Protein AF-A0A285D3D8-F1 (afdb_monomer_lite)

Sequence (63 aa):
MQYIWAVIWSFLLGLMISYVIPSMTGGHFELELGLILGTVFSVFTILFTVLMPQGENQEDPTH

Structure (mmCIF, N/CA/C/O backbone):
data_AF-A0A285D3D8-F1
#
_entry.id   AF-A0A285D3D8-F1
#
loop_
_atom_site.group_PDB
_atom_site.id
_atom_site.type_symbol
_atom_site.label_atom_id
_atom_site.label_alt_id
_atom_site.label_comp_id
_atom_site.label_asym_id
_atom_site.label_entity_id
_atom_site.label_seq_id
_atom_site.pdbx_PDB_ins_code
_atom_site.Cartn_x
_atom_site.Cartn_y
_atom_site.Cartn_z
_atom_site.occupancy
_atom_site.B_iso_or_equiv
_atom_site.auth_seq_id
_atom_site.auth_comp_id
_atom_site.auth_asym_id
_atom_site.auth_atom_id
_atom_site.pdbx_PDB_model_num
ATOM 1 N N . MET A 1 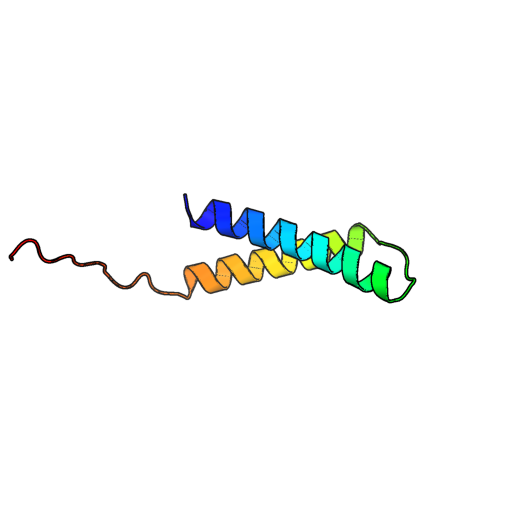1 ? -4.821 7.706 17.133 1.00 61.69 1 MET A N 1
ATOM 2 C CA . MET A 1 1 ? -3.855 8.482 16.320 1.00 61.69 1 MET A CA 1
ATOM 3 C C . MET A 1 1 ? -2.812 7.597 15.639 1.00 61.69 1 MET A C 1
ATOM 5 O O . MET A 1 1 ? -2.650 7.730 14.435 1.00 61.69 1 MET A O 1
ATOM 9 N N . GLN A 1 2 ? -2.177 6.650 16.346 1.00 69.62 2 GLN A N 1
ATOM 10 C CA . GLN A 1 2 ? -1.143 5.762 15.779 1.00 69.62 2 GLN A CA 1
ATOM 11 C C . GLN A 1 2 ? -1.598 4.901 14.585 1.00 69.62 2 GLN A C 1
ATOM 13 O O . GLN A 1 2 ? -0.861 4.767 13.618 1.00 69.62 2 GLN A O 1
ATOM 18 N N . TYR A 1 3 ? -2.829 4.379 14.604 1.00 73.69 3 TYR A N 1
ATOM 19 C CA . TYR A 1 3 ? -3.313 3.475 13.553 1.00 73.69 3 TYR A CA 1
ATOM 20 C C . TYR A 1 3 ? -3.579 4.181 12.225 1.00 73.69 3 TYR A C 1
ATOM 22 O O . TYR A 1 3 ? -3.146 3.711 11.183 1.00 73.69 3 TYR A O 1
ATOM 30 N N . ILE A 1 4 ? -4.228 5.350 12.263 1.00 79.00 4 ILE A N 1
ATOM 31 C CA . ILE A 1 4 ? -4.470 6.168 11.064 1.00 79.00 4 ILE A CA 1
ATOM 32 C C . ILE A 1 4 ? -3.130 6.575 10.439 1.00 79.00 4 ILE A C 1
ATOM 34 O O . ILE A 1 4 ? -2.955 6.504 9.227 1.00 79.00 4 ILE A O 1
ATOM 38 N N . TRP A 1 5 ? -2.156 6.937 11.276 1.00 84.06 5 TRP A N 1
ATOM 39 C CA . TRP A 1 5 ? -0.817 7.291 10.822 1.00 84.06 5 TRP A CA 1
ATOM 40 C C . TRP A 1 5 ? -0.077 6.088 10.216 1.00 84.06 5 TRP A C 1
ATOM 42 O O . TRP A 1 5 ? 0.505 6.218 9.145 1.00 84.06 5 TRP A O 1
ATOM 52 N N . ALA A 1 6 ? -0.163 4.900 10.823 1.00 82.00 6 ALA A N 1
ATOM 53 C CA . ALA A 1 6 ? 0.427 3.670 10.286 1.00 82.00 6 ALA A CA 1
ATOM 54 C C . ALA A 1 6 ? -0.152 3.284 8.912 1.00 82.00 6 ALA A C 1
ATOM 56 O O . ALA A 1 6 ? 0.584 2.866 8.019 1.00 82.00 6 ALA A O 1
ATOM 57 N N . VAL A 1 7 ? -1.457 3.479 8.708 1.00 83.19 7 VAL A N 1
ATOM 58 C CA . VAL A 1 7 ? -2.128 3.257 7.416 1.00 83.19 7 VAL A CA 1
ATOM 59 C C . VAL A 1 7 ? -1.621 4.229 6.349 1.00 83.19 7 VAL A C 1
ATOM 61 O O . VAL A 1 7 ? -1.331 3.815 5.228 1.00 83.19 7 VAL A O 1
ATOM 64 N N . ILE A 1 8 ? -1.456 5.506 6.700 1.00 87.06 8 ILE A N 1
ATOM 65 C CA . ILE A 1 8 ? -0.925 6.524 5.783 1.00 87.06 8 ILE A CA 1
ATOM 66 C C . ILE A 1 8 ? 0.530 6.213 5.409 1.00 87.06 8 ILE A C 1
ATOM 68 O O . ILE A 1 8 ? 0.868 6.213 4.226 1.00 87.06 8 ILE A O 1
ATOM 72 N N . TRP A 1 9 ? 1.386 5.900 6.388 1.00 85.88 9 TRP A N 1
ATOM 73 C CA . TRP A 1 9 ? 2.793 5.580 6.125 1.00 85.88 9 TRP A CA 1
ATOM 74 C C . TRP A 1 9 ? 2.964 4.303 5.318 1.00 85.88 9 TRP A C 1
ATOM 76 O O . TRP A 1 9 ? 3.744 4.295 4.371 1.00 85.88 9 TRP A O 1
ATOM 86 N N . SER A 1 10 ? 2.229 3.244 5.655 1.00 86.75 10 SER A N 1
ATOM 87 C CA . SER A 1 10 ? 2.278 1.986 4.904 1.00 86.75 10 SER A CA 1
ATOM 88 C C . SER A 1 10 ? 1.853 2.180 3.450 1.00 86.75 10 SER A C 1
ATOM 90 O O . SER A 1 10 ? 2.539 1.698 2.550 1.00 86.75 10 SER A O 1
ATOM 92 N N . PHE A 1 11 ? 0.795 2.952 3.196 1.00 87.31 11 PHE A N 1
ATOM 93 C CA . PHE A 1 11 ? 0.380 3.291 1.837 1.00 87.31 11 PHE A CA 1
ATOM 94 C C . PHE A 1 11 ? 1.465 4.075 1.080 1.00 87.31 11 PHE A C 1
ATOM 96 O O . PHE A 1 11 ? 1.823 3.715 -0.043 1.00 87.31 11 PHE A O 1
ATOM 103 N N . LEU A 1 12 ? 2.037 5.107 1.710 1.00 88.38 12 LEU A N 1
ATOM 104 C CA . LEU A 1 12 ? 3.070 5.948 1.098 1.00 88.38 12 LEU A CA 1
ATOM 105 C C . LEU A 1 12 ? 4.352 5.155 0.783 1.00 88.38 12 LEU A C 1
ATOM 107 O O . LEU A 1 12 ? 4.932 5.306 -0.294 1.00 88.38 12 LEU A O 1
ATOM 111 N N . LEU A 1 13 ? 4.765 4.271 1.696 1.00 88.56 13 LEU A N 1
ATOM 112 C CA . LEU A 1 13 ? 5.888 3.347 1.511 1.00 88.56 13 LEU A C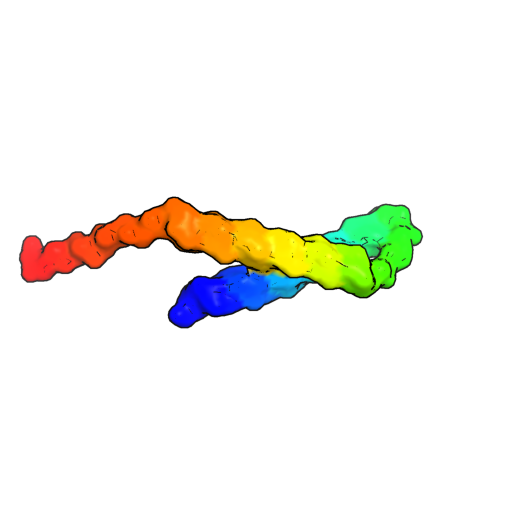A 1
ATOM 113 C C . LEU A 1 13 ? 5.607 2.331 0.395 1.00 88.56 13 LEU A C 1
ATOM 115 O O . LEU A 1 13 ? 6.490 2.071 -0.422 1.00 88.56 13 LEU A O 1
ATOM 119 N N . GLY A 1 14 ? 4.382 1.807 0.308 1.00 87.25 14 GLY A N 1
ATOM 120 C CA . GLY A 1 14 ? 3.959 0.906 -0.769 1.00 87.25 14 GLY A CA 1
ATOM 121 C C . GLY A 1 14 ? 4.041 1.553 -2.158 1.00 87.25 14 GLY A C 1
ATOM 122 O O . GLY A 1 14 ? 4.556 0.935 -3.097 1.00 87.25 14 GLY A O 1
ATOM 123 N N . LEU A 1 15 ? 3.624 2.821 -2.284 1.00 87.44 15 LEU A N 1
ATOM 124 C CA . LEU A 1 15 ? 3.805 3.587 -3.525 1.00 87.44 15 LEU A CA 1
ATOM 125 C C . LEU A 1 15 ? 5.285 3.803 -3.855 1.00 87.44 15 LEU A C 1
ATOM 127 O O . LEU A 1 15 ? 5.683 3.634 -5.006 1.00 87.44 15 LEU A O 1
ATOM 131 N N . MET A 1 16 ? 6.106 4.149 -2.860 1.00 89.06 16 MET A N 1
ATOM 132 C CA . MET A 1 16 ? 7.544 4.352 -3.060 1.00 89.06 16 MET A CA 1
ATOM 133 C C . MET A 1 16 ? 8.247 3.085 -3.543 1.00 89.06 16 MET A C 1
ATOM 135 O O . MET A 1 16 ? 9.033 3.153 -4.482 1.00 89.06 16 MET A O 1
ATOM 139 N N . ILE A 1 17 ? 7.936 1.920 -2.975 1.00 87.00 17 ILE A N 1
ATOM 140 C CA . ILE A 1 17 ? 8.496 0.639 -3.434 1.00 87.00 17 ILE A CA 1
ATOM 141 C C . ILE A 1 17 ? 8.087 0.359 -4.884 1.00 87.00 17 ILE A C 1
ATOM 143 O O . ILE A 1 17 ? 8.923 -0.028 -5.703 1.00 87.00 17 ILE A O 1
ATOM 147 N N . SER A 1 18 ? 6.822 0.619 -5.217 1.00 85.75 18 SER A N 1
ATOM 148 C CA . SER A 1 18 ? 6.295 0.436 -6.574 1.00 85.75 18 SER A CA 1
ATOM 149 C C . SER A 1 18 ? 6.907 1.400 -7.594 1.00 85.75 18 SER A C 1
ATOM 151 O O . SER A 1 18 ? 6.862 1.126 -8.785 1.00 85.75 18 SER A O 1
ATOM 153 N N . TYR A 1 19 ? 7.503 2.507 -7.147 1.00 86.12 19 TYR A N 1
ATOM 154 C CA . TYR A 1 19 ? 8.298 3.409 -7.980 1.00 86.12 19 TYR A CA 1
ATOM 155 C C . TYR A 1 19 ? 9.772 2.979 -8.068 1.00 86.12 19 TYR A C 1
ATOM 157 O O . TYR A 1 19 ? 10.359 2.956 -9.151 1.00 86.12 19 TYR A O 1
ATOM 165 N N . VAL A 1 20 ? 10.372 2.594 -6.939 1.00 88.19 20 VAL A N 1
ATOM 166 C CA . VAL A 1 20 ? 11.798 2.250 -6.847 1.00 88.19 20 VAL A CA 1
ATOM 167 C C . VAL A 1 20 ? 12.124 0.969 -7.619 1.00 88.19 20 VAL A C 1
ATOM 169 O O . VAL A 1 20 ? 13.125 0.942 -8.330 1.00 88.19 20 VAL A O 1
ATOM 172 N N . ILE A 1 21 ? 11.291 -0.075 -7.544 1.00 86.12 21 ILE A N 1
ATOM 173 C CA . ILE A 1 21 ? 11.569 -1.355 -8.222 1.00 86.12 21 ILE A CA 1
ATOM 174 C C . ILE A 1 21 ? 11.626 -1.197 -9.757 1.00 86.12 21 ILE A C 1
ATOM 176 O O . ILE A 1 21 ? 12.626 -1.616 -10.354 1.00 86.12 21 ILE A O 1
ATOM 180 N N . PRO A 1 22 ? 10.642 -0.558 -10.424 1.00 84.56 22 PRO A N 1
ATOM 181 C CA . PRO A 1 22 ? 10.746 -0.232 -11.847 1.00 84.56 22 PRO A CA 1
ATOM 182 C C . PRO A 1 22 ? 11.943 0.669 -12.154 1.00 84.56 22 PRO A C 1
ATOM 184 O O . PRO A 1 22 ? 12.682 0.402 -13.099 1.00 84.56 22 PRO A O 1
ATOM 187 N N . SER A 1 23 ? 12.212 1.668 -11.305 1.00 84.69 23 SER A N 1
ATOM 188 C CA . SER A 1 23 ? 13.361 2.563 -11.481 1.00 84.69 23 SER A CA 1
ATOM 189 C C . SER A 1 23 ? 14.711 1.833 -11.437 1.00 84.69 23 SER A C 1
ATOM 191 O O . SER A 1 23 ? 15.641 2.263 -12.115 1.00 84.69 23 SER A O 1
ATOM 193 N N . MET A 1 24 ? 14.843 0.749 -10.665 1.00 87.56 24 MET A N 1
ATOM 194 C CA . MET A 1 24 ? 16.070 -0.063 -10.603 1.00 87.56 24 MET A CA 1
ATOM 195 C C . MET A 1 24 ? 16.189 -1.058 -11.760 1.00 87.56 24 MET A C 1
ATOM 197 O O . MET A 1 24 ? 17.292 -1.462 -12.119 1.00 87.56 24 MET A O 1
ATOM 201 N N . THR A 1 25 ?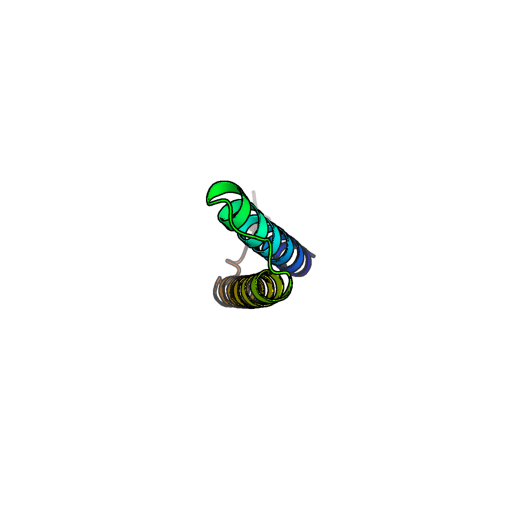 15.061 -1.462 -12.340 1.00 83.56 25 THR A N 1
ATOM 202 C CA . THR A 1 25 ? 14.998 -2.448 -13.430 1.00 83.56 25 THR A CA 1
ATOM 203 C C . THR A 1 25 ? 14.945 -1.802 -14.818 1.00 83.56 25 THR A C 1
ATOM 205 O O . THR A 1 25 ? 14.944 -2.510 -15.821 1.00 83.56 25 THR A O 1
ATOM 208 N N . GLY A 1 26 ? 14.942 -0.465 -14.889 1.00 81.38 26 GLY A N 1
ATOM 209 C CA . GLY A 1 26 ? 14.807 0.294 -16.136 1.00 81.38 26 GLY A CA 1
ATOM 210 C C . GLY A 1 26 ? 13.384 0.291 -16.707 1.00 81.38 26 GLY A C 1
ATOM 211 O O . GLY A 1 26 ? 13.194 0.649 -17.866 1.00 81.38 26 GLY A O 1
ATOM 212 N N . GLY A 1 27 ? 12.396 -0.136 -15.917 1.00 81.88 27 GLY A N 1
ATOM 213 C CA . GLY A 1 27 ? 10.983 -0.138 -16.282 1.00 81.88 27 GLY A CA 1
ATOM 214 C C . GLY A 1 27 ? 10.313 1.219 -16.059 1.00 81.88 27 GLY A C 1
ATOM 215 O O . GLY A 1 27 ? 10.802 2.070 -15.315 1.00 81.88 27 GLY A O 1
ATOM 216 N N . HIS A 1 28 ? 9.156 1.419 -16.691 1.00 79.75 28 HIS A N 1
ATOM 217 C CA . HIS A 1 28 ? 8.336 2.606 -16.460 1.00 79.75 28 HIS A CA 1
ATOM 218 C C . HIS A 1 28 ? 7.538 2.489 -15.160 1.00 79.75 28 HIS A C 1
ATOM 220 O O . HIS A 1 28 ? 7.075 1.414 -14.781 1.00 79.75 28 HIS A O 1
ATOM 226 N N . PHE A 1 29 ? 7.363 3.624 -14.486 1.00 79.50 29 PHE A N 1
ATOM 227 C CA . PHE A 1 29 ? 6.471 3.718 -13.343 1.00 79.50 29 PHE A CA 1
ATOM 228 C C . PHE A 1 29 ? 5.019 3.726 -13.819 1.00 79.50 29 PHE A C 1
ATOM 230 O O . PHE A 1 29 ? 4.550 4.707 -14.398 1.00 79.50 29 PHE A O 1
ATOM 237 N N . GLU A 1 30 ? 4.306 2.639 -13.545 1.00 80.12 30 GLU A N 1
ATOM 238 C CA . GLU A 1 30 ? 2.866 2.572 -13.756 1.00 80.12 30 GLU A CA 1
ATOM 239 C C . GLU A 1 30 ? 2.126 2.938 -12.468 1.00 80.12 30 GLU A C 1
ATOM 241 O O . GLU A 1 30 ? 2.132 2.198 -11.480 1.00 80.12 30 GLU A O 1
ATOM 246 N N . LEU A 1 31 ? 1.473 4.104 -12.494 1.00 80.94 31 LEU A N 1
ATOM 247 C CA . LEU A 1 31 ? 0.694 4.630 -11.370 1.00 80.94 31 LEU A CA 1
ATOM 248 C C . LEU A 1 31 ? -0.412 3.670 -10.924 1.00 80.94 31 LEU A C 1
ATOM 250 O O . LEU A 1 31 ? -0.650 3.545 -9.727 1.00 80.94 31 LEU A O 1
ATOM 254 N N . GLU A 1 32 ? -1.066 2.988 -11.865 1.00 85.81 32 GLU A N 1
ATOM 255 C CA . GLU A 1 32 ? -2.132 2.021 -11.583 1.00 85.81 32 GLU A CA 1
ATOM 256 C C . GLU A 1 32 ? -1.619 0.852 -10.736 1.00 85.81 32 GLU A C 1
ATOM 258 O O . GLU A 1 32 ? -2.185 0.531 -9.691 1.00 85.81 32 GLU A O 1
ATOM 263 N N . LEU A 1 33 ? -0.482 0.282 -11.136 1.00 83.94 33 LEU A N 1
ATOM 264 C CA . LEU A 1 33 ? 0.163 -0.833 -10.451 1.00 83.94 33 LEU A CA 1
ATOM 265 C C . LEU A 1 33 ? 0.624 -0.412 -9.046 1.00 83.94 33 LEU A C 1
ATOM 267 O O . LEU A 1 33 ? 0.400 -1.134 -8.072 1.00 83.94 33 LEU A O 1
ATOM 271 N N . GLY A 1 34 ? 1.177 0.799 -8.917 1.00 84.88 34 GLY A N 1
ATOM 272 C CA . GLY A 1 34 ? 1.553 1.374 -7.624 1.00 84.88 34 GLY A CA 1
ATOM 273 C C . GLY A 1 34 ? 0.369 1.663 -6.697 1.00 84.88 34 GLY A C 1
ATOM 274 O O . GLY A 1 34 ? 0.473 1.440 -5.490 1.00 84.88 34 GLY A O 1
ATOM 275 N N . LEU A 1 35 ? -0.769 2.101 -7.241 1.00 87.31 35 LEU A N 1
ATOM 276 C CA . LEU A 1 35 ? -2.016 2.283 -6.493 1.00 87.31 35 LEU A CA 1
ATOM 277 C C . LEU A 1 35 ? -2.563 0.945 -5.990 1.00 87.31 35 LEU A C 1
ATOM 279 O O . LEU A 1 35 ? -2.899 0.836 -4.813 1.00 87.31 35 LEU A O 1
ATOM 283 N N . ILE A 1 36 ? -2.589 -0.081 -6.845 1.00 88.62 36 ILE A N 1
ATOM 284 C CA . ILE A 1 36 ? -3.047 -1.425 -6.474 1.00 88.62 36 ILE A CA 1
ATOM 285 C C . ILE A 1 36 ? -2.161 -2.002 -5.362 1.00 88.62 36 ILE A C 1
ATOM 287 O O . ILE A 1 36 ? -2.686 -2.418 -4.327 1.00 88.62 36 ILE A O 1
ATOM 291 N N . LEU A 1 37 ? -0.831 -1.981 -5.521 1.00 86.56 37 LEU A N 1
ATOM 292 C CA . LEU A 1 37 ? 0.086 -2.473 -4.483 1.00 86.56 37 LEU A CA 1
ATOM 293 C C . LEU A 1 37 ? -0.015 -1.664 -3.191 1.00 86.56 37 LEU A C 1
ATOM 295 O O . LEU A 1 37 ? -0.047 -2.252 -2.110 1.00 86.56 37 LEU A O 1
ATOM 299 N N . GLY A 1 38 ? -0.083 -0.335 -3.289 1.00 87.12 38 GLY A N 1
ATOM 300 C CA . GLY A 1 38 ? -0.230 0.548 -2.136 1.00 87.12 38 GLY A CA 1
ATOM 301 C C . GLY A 1 38 ? -1.503 0.247 -1.348 1.00 87.12 38 GLY A C 1
ATOM 302 O O . GLY A 1 38 ? -1.450 0.083 -0.127 1.00 87.12 38 GLY A O 1
ATOM 303 N N . THR A 1 39 ? -2.642 0.103 -2.032 1.00 88.44 39 THR A N 1
ATOM 304 C CA . THR A 1 39 ? -3.917 -0.267 -1.406 1.00 88.44 39 THR A CA 1
ATOM 305 C C . THR A 1 39 ? -3.840 -1.647 -0.757 1.00 88.44 39 THR A C 1
ATOM 307 O O . THR A 1 39 ? -4.228 -1.782 0.403 1.00 88.44 39 THR A O 1
ATOM 310 N N . VAL A 1 40 ? -3.291 -2.654 -1.445 1.00 90.81 40 VAL A N 1
ATOM 311 C CA . VAL A 1 40 ? -3.119 -4.006 -0.884 1.00 90.81 40 VAL A CA 1
ATOM 312 C C . VAL A 1 40 ? -2.263 -3.960 0.384 1.00 90.81 40 VAL A C 1
ATOM 314 O O . VAL A 1 40 ? -2.669 -4.475 1.425 1.00 90.81 40 VAL A O 1
ATOM 317 N N . PHE A 1 41 ? -1.116 -3.284 0.342 1.00 87.06 41 PHE A N 1
ATOM 318 C CA . PHE A 1 41 ? -0.199 -3.171 1.478 1.00 87.06 41 PHE A CA 1
ATOM 319 C C . PHE A 1 41 ? -0.815 -2.423 2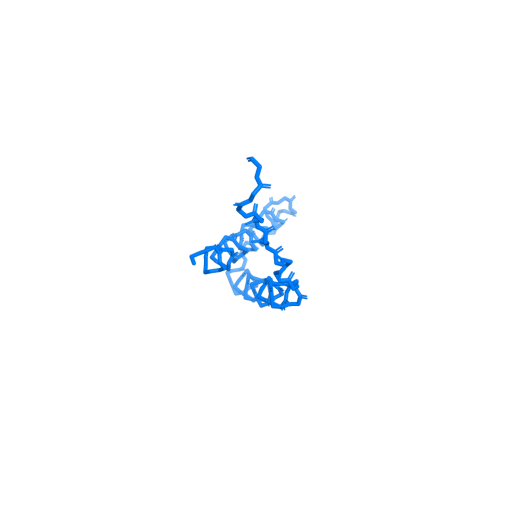.673 1.00 87.06 41 PHE A C 1
ATOM 321 O O . PHE A 1 41 ? -0.621 -2.797 3.835 1.00 87.06 41 PHE A O 1
ATOM 328 N N . SER A 1 42 ? -1.613 -1.394 2.395 1.00 87.69 42 SER A N 1
ATOM 329 C CA . SER A 1 42 ? -2.364 -0.658 3.410 1.00 87.69 42 SER A CA 1
ATOM 330 C C . SER A 1 42 ? -3.416 -1.545 4.092 1.00 87.69 42 SER A C 1
ATOM 332 O O . SER A 1 42 ? -3.493 -1.579 5.322 1.00 87.69 42 SER A O 1
ATOM 334 N N . VAL A 1 43 ? -4.154 -2.354 3.320 1.00 89.94 43 VAL A N 1
ATOM 335 C CA . VAL A 1 43 ? -5.113 -3.339 3.856 1.00 89.94 43 VAL A CA 1
ATOM 336 C C . VAL A 1 43 ? -4.412 -4.369 4.744 1.00 89.94 43 VAL A C 1
ATOM 338 O O . VAL A 1 43 ? -4.889 -4.639 5.847 1.00 89.94 43 VAL A O 1
ATOM 341 N N . PHE A 1 44 ? -3.254 -4.892 4.324 1.00 89.75 44 PHE A N 1
ATOM 342 C CA . PHE A 1 44 ? -2.445 -5.781 5.167 1.00 89.75 44 PHE A CA 1
ATOM 343 C C . PHE A 1 44 ? -2.048 -5.107 6.483 1.00 89.75 44 PHE A C 1
ATOM 345 O O . PHE A 1 44 ? -2.186 -5.712 7.541 1.00 89.75 44 PHE A O 1
ATOM 352 N N . THR A 1 45 ? -1.618 -3.846 6.446 1.00 87.25 45 THR A N 1
ATOM 353 C CA . THR A 1 45 ? -1.224 -3.098 7.651 1.00 87.25 45 THR A CA 1
ATOM 354 C C . THR A 1 45 ? -2.379 -2.944 8.643 1.00 87.25 45 THR A C 1
ATOM 356 O O . THR A 1 45 ? -2.184 -3.122 9.848 1.00 87.25 45 THR A O 1
ATOM 359 N N . ILE A 1 46 ? -3.593 -2.672 8.157 1.00 86.06 46 ILE A N 1
ATOM 360 C CA . ILE A 1 46 ? -4.801 -2.639 8.996 1.00 86.06 46 ILE A CA 1
ATOM 361 C C . ILE A 1 46 ? -5.060 -4.018 9.602 1.00 86.06 46 ILE A C 1
ATOM 363 O O . ILE A 1 46 ? -5.312 -4.119 10.801 1.00 86.06 46 ILE A O 1
ATOM 367 N N . LEU A 1 47 ? -4.956 -5.077 8.797 1.00 88.62 47 LEU A N 1
ATOM 368 C CA . LEU A 1 47 ? -5.173 -6.442 9.262 1.00 88.62 47 LEU A CA 1
ATOM 369 C C . LEU A 1 47 ? -4.180 -6.817 10.370 1.00 88.62 47 LEU A C 1
ATOM 371 O O . LEU A 1 47 ? -4.594 -7.297 11.419 1.00 88.62 47 LEU A O 1
ATOM 375 N N . PHE A 1 48 ? -2.893 -6.516 10.189 1.00 85.31 48 PHE A N 1
ATOM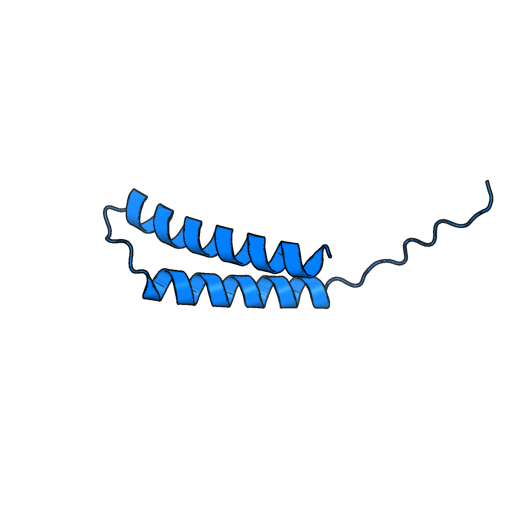 376 C CA . PHE A 1 48 ? -1.860 -6.721 11.210 1.00 85.31 48 PHE A CA 1
ATOM 377 C C . PHE A 1 48 ? -2.124 -5.912 12.478 1.00 85.31 48 PHE A C 1
ATOM 379 O O . PHE A 1 48 ? -1.945 -6.416 13.581 1.00 85.31 48 PHE A O 1
ATOM 386 N N . THR A 1 49 ? -2.584 -4.675 12.323 1.00 80.62 49 THR A N 1
ATOM 387 C CA . THR A 1 49 ? -2.916 -3.793 13.442 1.00 80.62 49 THR A CA 1
ATOM 388 C C . THR A 1 49 ? -4.096 -4.319 14.261 1.00 80.62 49 THR A C 1
ATOM 390 O O . THR A 1 49 ? -4.072 -4.239 15.484 1.00 80.62 49 THR A O 1
ATOM 393 N N . VAL A 1 50 ? -5.127 -4.851 13.601 1.00 82.88 50 VAL A N 1
ATOM 394 C CA . VAL A 1 50 ? -6.312 -5.424 14.260 1.00 82.88 50 VAL A CA 1
ATOM 395 C C . VAL A 1 50 ? -5.999 -6.784 14.883 1.00 82.88 50 VAL A C 1
ATOM 397 O O . VAL A 1 50 ? -6.531 -7.110 15.940 1.00 82.88 50 VAL A O 1
ATOM 400 N N . LEU A 1 51 ? -5.141 -7.575 14.235 1.00 85.00 51 LEU A N 1
ATOM 401 C CA . LEU A 1 51 ? -4.725 -8.884 14.733 1.00 85.00 51 LEU A CA 1
ATOM 402 C C . LEU A 1 51 ? -3.740 -8.793 15.896 1.00 85.00 51 LEU A C 1
ATOM 404 O O . LEU A 1 51 ? -3.719 -9.715 16.704 1.00 85.00 51 LEU A O 1
ATOM 408 N N . MET A 1 52 ? -2.927 -7.734 15.982 1.00 75.50 52 MET A N 1
ATOM 409 C CA . MET A 1 52 ? -2.021 -7.507 17.105 1.00 75.50 52 MET A CA 1
ATOM 410 C C . MET A 1 52 ? -2.851 -7.035 18.310 1.00 75.50 52 MET A C 1
ATOM 412 O O . MET A 1 52 ? -3.254 -5.868 18.355 1.00 75.50 52 MET A O 1
ATOM 416 N N . PRO A 1 53 ? -3.134 -7.913 19.293 1.00 59.69 53 PRO A N 1
ATOM 417 C CA . PRO A 1 53 ? -3.881 -7.520 20.474 1.00 59.69 53 PRO A CA 1
ATOM 418 C C . PRO A 1 53 ? -3.038 -6.470 21.190 1.00 59.69 53 PRO A C 1
ATOM 420 O O . PRO A 1 53 ? -1.845 -6.678 21.415 1.00 59.69 53 PRO A O 1
ATOM 423 N N . GLN A 1 54 ? -3.633 -5.325 21.513 1.00 63.66 54 GLN A N 1
ATOM 424 C CA . GLN A 1 54 ? -2.986 -4.360 22.390 1.00 63.66 54 GLN A CA 1
ATOM 425 C C . GLN A 1 54 ? -2.828 -5.048 23.744 1.00 63.66 54 GLN A C 1
ATOM 427 O O . GLN A 1 54 ? -3.806 -5.201 24.472 1.00 63.66 54 GLN A O 1
ATOM 432 N N . GLY A 1 55 ? -1.616 -5.525 24.032 1.00 59.91 55 GLY A N 1
ATOM 433 C CA . GLY A 1 55 ? -1.247 -5.939 25.373 1.00 59.91 55 GLY A CA 1
ATOM 434 C C . GLY A 1 55 ? -1.584 -4.790 26.309 1.00 59.91 55 GLY A C 1
ATOM 435 O O . GLY A 1 55 ? -1.197 -3.646 26.067 1.00 59.91 55 GLY A O 1
ATOM 436 N N . GLU A 1 56 ? -2.398 -5.094 27.308 1.00 59.31 56 GLU A N 1
ATOM 437 C CA . GLU A 1 56 ? -2.721 -4.214 28.412 1.00 59.31 56 GLU A CA 1
ATOM 438 C C . GLU A 1 56 ? -1.438 -3.599 28.985 1.00 59.31 56 GLU A C 1
ATOM 440 O O . GLU A 1 56 ? -0.668 -4.245 29.687 1.00 59.31 56 GLU A O 1
ATOM 445 N N . ASN A 1 57 ? -1.188 -2.323 28.702 1.00 56.19 57 ASN A N 1
ATOM 446 C CA . ASN A 1 57 ? -0.288 -1.545 29.541 1.00 56.19 57 ASN A CA 1
ATOM 447 C C . ASN A 1 57 ? -1.063 -1.214 30.820 1.00 56.19 57 ASN A C 1
ATOM 449 O O . ASN A 1 57 ? -1.590 -0.115 30.983 1.00 56.19 57 ASN A O 1
ATOM 453 N N . GLN A 1 58 ? -1.206 -2.211 31.693 1.00 57.53 58 GLN A N 1
ATOM 454 C CA . GLN A 1 58 ? -1.466 -1.990 33.107 1.00 57.53 58 GLN A CA 1
ATOM 455 C C . GLN A 1 58 ? -0.143 -1.573 33.736 1.00 57.53 58 GLN A C 1
ATOM 457 O O . GLN A 1 58 ? 0.630 -2.386 34.233 1.00 57.53 58 GLN A O 1
ATOM 462 N N . GLU A 1 59 ? 0.130 -0.274 33.668 1.00 59.62 59 GLU A N 1
ATOM 463 C CA . GLU A 1 59 ? 1.002 0.356 34.647 1.00 59.62 59 GLU A CA 1
ATOM 464 C C . GLU A 1 59 ? 0.228 0.348 35.970 1.00 59.62 59 GLU A C 1
ATOM 466 O O . GLU A 1 59 ? -0.660 1.169 36.201 1.00 59.62 59 GLU A O 1
ATOM 471 N N . ASP A 1 60 ? 0.498 -0.671 36.784 1.00 54.59 60 ASP A N 1
ATOM 472 C CA . ASP A 1 60 ? 0.036 -0.778 38.164 1.00 54.59 60 ASP A CA 1
ATOM 473 C C . ASP A 1 60 ? 0.517 0.457 38.955 1.00 54.59 60 ASP A C 1
ATOM 475 O O . ASP A 1 60 ? 1.729 0.668 39.072 1.00 54.59 60 ASP A O 1
ATOM 479 N N . PRO A 1 61 ? -0.383 1.313 39.479 1.00 56.22 61 PRO A N 1
ATOM 480 C CA . PRO A 1 61 ? -0.013 2.548 40.159 1.00 56.22 61 PRO A CA 1
ATOM 481 C C . PRO A 1 61 ? 0.422 2.308 41.618 1.00 56.22 61 PRO A C 1
ATOM 483 O O . PRO A 1 61 ? -0.032 3.011 42.523 1.00 56.22 61 PRO A O 1
ATOM 486 N N . THR A 1 62 ? 1.319 1.349 41.863 1.00 66.94 62 THR A N 1
ATOM 487 C CA . THR A 1 62 ? 1.983 1.162 43.163 1.00 66.94 62 THR A CA 1
ATOM 488 C C . THR A 1 62 ? 3.425 0.674 43.016 1.00 66.94 62 THR A C 1
ATOM 490 O O . THR A 1 62 ? 3.700 -0.510 43.185 1.00 66.94 62 THR A O 1
ATOM 493 N N . HIS A 1 63 ? 4.358 1.599 42.765 1.00 48.00 63 HIS A N 1
ATOM 494 C CA . HIS A 1 63 ? 5.631 1.667 43.495 1.00 48.00 63 HIS A CA 1
ATOM 495 C C . HIS A 1 63 ? 6.340 3.012 43.326 1.00 48.00 63 HIS A C 1
ATOM 497 O O . HIS A 1 63 ? 6.344 3.552 42.200 1.00 48.00 63 HIS A O 1
#

InterPro domains:
  IPR021324 Protein of unknown function DUF29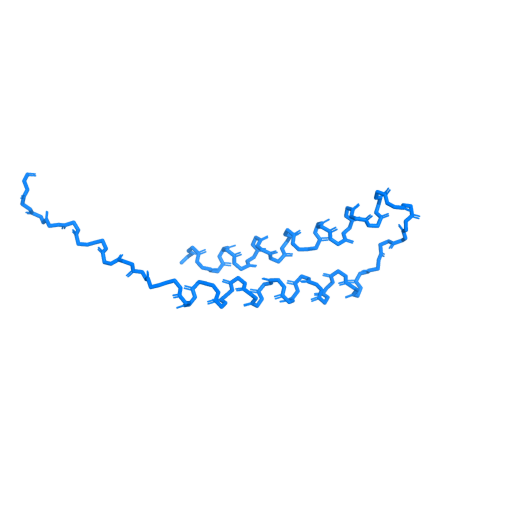29 [PF11151] (1-54)

Organism: NCBI:txid1448271

Radius of gyration: 17.12 Å; chains: 1; bounding box: 22×17×60 Å

pLDDT: mean 79.82, std 11.13, range [48.0, 90.81]

Foldseek 3Di:
DVLVVQLVVQLVVLLVVLCVVCVVVVHDRDPVVSNVRSVVRSVVSNVVVVPPPPDDPPPPPDD

Secondary structure (DSSP, 8-state):
-HHHHHHHHHHHHHHHHHHHHHHHHT----HHHHHHHHHHHHHHHHHHHHHS--------S--